Protein AF-A0A172WCA0-F1 (afdb_monomer)

pLDDT: mean 95.11, std 4.74, range [54.44, 98.31]

InterPro domains:
  IPR001128 Cytochrome P450 [PF00067] (1-151)
  IPR002401 Cytochrome P450, E-class, group I [PR00463] (29-47)
  IPR002401 Cytochrome P450, E-class, group I [PR00463] (70-94)
  IPR002401 Cytochrome P450, E-class, group I [PR00463] (106-116)
  IPR002401 Cytochrome P450, E-class, group I [PR00463] (116-139)
  IPR036396 Cytochrome P450 superfamily [G3DSA:1.10.630.10] (1-154)
  IPR036396 Cytochrome P450 superfamily [SSF48264] (1-151)
  IPR050651 Plant Cytochrome P450 Monooxygenase [PTHR47947] (1-153)

Nearest PDB structures (foldseek):
  7cb9-assembly1_A  TM=9.819E-01  e=6.097E-16  Salvia miltiorrhiza
  7x2q-assembly2_B  TM=9.760E-01  e=9.997E-15  Salvia miltiorrhiza
  7rl2-assembly1_A  TM=8.776E-01  e=8.821E-12  Homo sapiens
  5x24-assembly1_A  TM=8.583E-01  e=1.775E-11  Homo sapiens
  4zv8-assembly1_A  TM=8.719E-01  e=3.121E-10  Homo sapiens

Radius of gyration: 18.48 Å; Cα contacts (8 Å, |Δi|>4): 179; chains: 1; bounding box: 46×28×57 Å

Structure (mmCIF, N/CA/C/O backbone):
data_AF-A0A172WCA0-F1
#
_entry.id   AF-A0A172WCA0-F1
#
loop_
_atom_site.group_PDB
_atom_site.id
_atom_site.type_symbol
_atom_site.label_atom_id
_atom_site.label_alt_id
_atom_site.label_comp_id
_atom_site.label_asym_id
_atom_site.label_entity_id
_atom_site.label_seq_id
_atom_site.pdbx_PDB_ins_code
_atom_site.Cartn_x
_atom_site.Cartn_y
_atom_site.Cartn_z
_atom_site.occupancy
_atom_site.B_iso_or_equiv
_atom_site.auth_seq_id
_atom_site.auth_comp_id
_atom_site.auth_asym_id
_atom_site.auth_atom_id
_atom_site.pdbx_PDB_model_num
ATOM 1 N N . LYS A 1 1 ? -6.270 1.866 17.428 1.00 92.06 1 LYS A N 1
ATOM 2 C CA . LYS A 1 1 ? -7.540 2.422 17.961 1.00 92.06 1 LYS A CA 1
ATOM 3 C C . LYS A 1 1 ? -8.292 3.280 16.945 1.00 92.06 1 LYS A C 1
ATOM 5 O O . LYS A 1 1 ? -9.424 2.941 16.668 1.00 92.06 1 LYS A O 1
ATOM 10 N N . LYS A 1 2 ? -7.673 4.273 16.291 1.00 96.50 2 LYS A N 1
ATOM 11 C CA . LYS A 1 2 ? -8.338 5.133 15.281 1.00 96.50 2 LYS A CA 1
ATOM 12 C C . LYS A 1 2 ? -9.212 4.422 14.233 1.00 96.50 2 LYS A C 1
ATOM 14 O O . LYS A 1 2 ? -10.319 4.863 13.987 1.00 96.50 2 LYS A O 1
ATOM 19 N N . ALA A 1 3 ? -8.747 3.320 13.640 1.00 97.12 3 ALA A N 1
ATOM 20 C CA . ALA A 1 3 ? -9.557 2.559 12.678 1.00 97.12 3 ALA A CA 1
ATOM 21 C C . ALA A 1 3 ? -10.806 1.925 13.315 1.00 97.12 3 ALA A C 1
ATOM 23 O O . ALA A 1 3 ? -11.859 1.875 12.699 1.00 97.12 3 ALA A O 1
ATOM 24 N N . GLN A 1 4 ? -10.699 1.478 14.567 1.00 97.50 4 GLN A N 1
ATOM 25 C CA . GLN A 1 4 ? -11.826 0.943 15.327 1.00 97.50 4 GLN A CA 1
ATOM 26 C C . GLN A 1 4 ? -12.825 2.054 15.673 1.00 97.50 4 GLN A C 1
ATOM 28 O O . GLN A 1 4 ? -14.019 1.864 15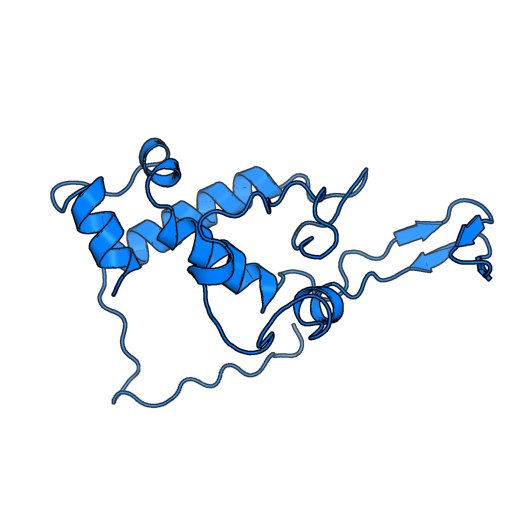.508 1.00 97.50 4 GLN A O 1
ATOM 33 N N . GLU A 1 5 ? -12.339 3.238 16.064 1.00 97.88 5 GLU A N 1
ATOM 34 C CA . GLU A 1 5 ? -13.175 4.429 16.287 1.00 97.88 5 GLU A CA 1
ATOM 35 C C . GLU A 1 5 ? -13.895 4.872 15.001 1.00 97.88 5 GLU A C 1
ATOM 37 O O . GLU A 1 5 ? -15.070 5.236 15.042 1.00 97.88 5 GLU A O 1
ATOM 42 N N . GLU A 1 6 ? -13.213 4.814 13.853 1.00 98.25 6 GLU A N 1
ATOM 43 C CA . GLU A 1 6 ? -13.809 5.089 12.543 1.00 98.25 6 GLU A CA 1
ATOM 44 C C . GLU A 1 6 ? -14.928 4.091 12.216 1.00 98.25 6 GLU A C 1
ATOM 46 O O . GLU A 1 6 ? -16.030 4.516 11.870 1.00 98.25 6 GLU A O 1
ATOM 51 N N . ILE A 1 7 ? -14.682 2.787 12.378 1.00 98.31 7 ILE A N 1
ATOM 52 C CA . ILE A 1 7 ? -15.689 1.737 12.155 1.00 98.31 7 ILE A CA 1
ATOM 53 C C . ILE A 1 7 ? -16.881 1.923 13.102 1.00 98.31 7 ILE A C 1
ATOM 55 O O . ILE A 1 7 ? -18.024 1.959 12.644 1.00 98.31 7 ILE A O 1
ATOM 59 N N . ASP A 1 8 ? -16.629 2.124 14.396 1.00 97.69 8 ASP A N 1
ATOM 60 C CA . ASP A 1 8 ? -17.668 2.357 15.405 1.00 97.69 8 ASP A CA 1
ATOM 61 C C . ASP A 1 8 ? -18.541 3.573 15.051 1.00 97.69 8 ASP A C 1
ATOM 63 O O . ASP A 1 8 ? -19.752 3.548 15.251 1.00 97.69 8 ASP A O 1
ATOM 67 N N . THR A 1 9 ? -17.940 4.628 14.493 1.00 98.12 9 THR A N 1
ATOM 68 C CA . THR A 1 9 ? -18.649 5.863 14.124 1.00 98.12 9 THR A CA 1
ATOM 69 C C . THR A 1 9 ? -19.435 5.726 12.820 1.00 98.12 9 THR A C 1
ATOM 71 O O . THR A 1 9 ? -20.521 6.291 12.693 1.00 98.12 9 THR A O 1
ATOM 74 N N . LYS A 1 10 ? -18.877 5.040 11.816 1.00 98.06 10 LYS A N 1
ATOM 75 C CA . LYS A 1 10 ? -19.445 4.975 10.458 1.00 98.06 10 LYS A CA 1
ATOM 76 C C . LYS A 1 10 ? -20.417 3.818 10.261 1.00 98.06 10 LYS A C 1
ATOM 78 O O . LYS A 1 10 ? -21.356 3.946 9.482 1.00 98.06 10 LYS A O 1
ATOM 83 N N . VAL A 1 11 ? -20.179 2.704 10.946 1.00 97.81 11 VAL A N 1
ATOM 84 C CA . VAL A 1 11 ? -20.926 1.448 10.783 1.00 97.81 11 VAL A CA 1
ATOM 85 C C . VAL A 1 11 ? -21.683 1.083 12.056 1.00 97.81 11 VAL A C 1
ATOM 87 O O . VAL A 1 11 ? -22.804 0.582 11.973 1.00 97.81 11 VAL A O 1
ATOM 90 N N . GLY A 1 12 ? -21.110 1.376 13.225 1.00 96.31 12 GLY A N 1
ATOM 91 C CA . GLY A 1 12 ? -21.669 0.982 14.516 1.00 96.31 12 GLY A CA 1
ATOM 92 C C . GLY A 1 12 ? -21.265 -0.434 14.931 1.00 96.31 12 GLY A C 1
ATOM 93 O O . GLY A 1 12 ? -20.379 -1.058 14.343 1.00 96.31 12 GLY A O 1
ATOM 94 N N . LYS A 1 13 ? -21.915 -0.939 15.986 1.00 95.12 13 LYS A N 1
ATOM 95 C CA . LYS A 1 13 ? -21.597 -2.239 16.611 1.00 95.12 13 LYS A CA 1
ATOM 96 C C . LYS A 1 13 ? -22.659 -3.314 16.391 1.00 95.12 13 LYS A C 1
ATOM 98 O O . LYS A 1 13 ? -22.423 -4.468 16.727 1.00 95.12 13 LYS A O 1
ATOM 103 N N . ASP A 1 14 ? -23.796 -2.946 15.806 1.00 96.38 14 ASP A N 1
ATOM 104 C CA . ASP A 1 14 ? -24.955 -3.835 15.657 1.00 96.38 14 ASP A CA 1
ATOM 105 C C . ASP A 1 14 ? -24.876 -4.733 14.411 1.00 96.38 14 ASP A C 1
ATOM 107 O O . ASP A 1 14 ? -25.667 -5.664 14.261 1.00 96.38 14 ASP A O 1
ATOM 111 N N . ARG A 1 15 ? -23.924 -4.471 13.504 1.00 97.50 15 ARG A N 1
ATOM 112 C CA . ARG A 1 15 ? -23.682 -5.273 12.297 1.00 97.50 15 ARG A CA 1
ATOM 113 C C . ARG A 1 15 ? -22.211 -5.272 11.897 1.00 97.50 15 ARG A C 1
ATOM 115 O O . ARG A 1 15 ? -21.464 -4.356 12.236 1.00 97.50 15 ARG A O 1
ATOM 122 N N . TRP A 1 16 ? -21.822 -6.265 11.105 1.00 98.12 16 TRP A N 1
ATOM 123 C CA . TRP A 1 16 ? -20.500 -6.313 10.488 1.00 98.12 16 TRP A CA 1
ATOM 124 C C . TRP A 1 16 ? -20.358 -5.284 9.362 1.00 98.12 16 TRP A C 1
ATOM 126 O O . TRP A 1 16 ? -21.335 -4.931 8.695 1.00 98.12 16 TRP A O 1
ATOM 136 N N . VAL A 1 17 ? -19.124 -4.828 9.146 1.00 98.31 17 VAL A N 1
ATOM 137 C CA . VAL A 1 17 ? -18.754 -4.006 7.985 1.00 98.31 17 VAL A CA 1
ATOM 138 C C . VAL A 1 17 ? -19.069 -4.752 6.686 1.00 98.31 17 VAL A C 1
ATOM 140 O O . VAL A 1 17 ? -18.701 -5.917 6.517 1.00 98.31 17 VAL A O 1
ATOM 143 N N . GLU A 1 18 ? -19.712 -4.068 5.746 1.00 97.94 18 GLU A N 1
ATOM 144 C CA . GLU A 1 18 ? -20.003 -4.571 4.407 1.00 97.94 18 GLU A CA 1
ATOM 145 C C . GLU A 1 18 ? -19.193 -3.822 3.344 1.00 97.94 18 GLU A C 1
ATOM 147 O O . GLU A 1 18 ? -18.614 -2.757 3.570 1.00 97.94 18 GLU A O 1
ATOM 152 N N . LYS A 1 19 ? -19.172 -4.365 2.123 1.00 96.00 19 LYS A N 1
ATOM 153 C CA . LYS A 1 19 ? -18.415 -3.790 1.001 1.00 96.00 19 LYS A CA 1
ATOM 154 C C . LYS A 1 19 ? -18.789 -2.331 0.716 1.00 96.00 19 LYS A C 1
ATOM 156 O O . LYS A 1 19 ? -17.921 -1.548 0.335 1.00 96.00 19 LYS A O 1
ATOM 161 N N . SER A 1 20 ? -20.063 -1.971 0.868 1.00 97.19 20 SER A N 1
ATOM 162 C CA . SER A 1 20 ? -20.559 -0.611 0.629 1.00 97.19 20 SER A CA 1
ATOM 163 C C . SER A 1 20 ? -20.020 0.417 1.619 1.00 97.19 20 SER A C 1
ATOM 165 O O . SER A 1 20 ? -19.944 1.588 1.255 1.00 97.19 20 SER A O 1
ATOM 167 N N . ASP A 1 21 ? -19.634 -0.011 2.824 1.00 98.06 21 ASP A N 1
ATOM 168 C 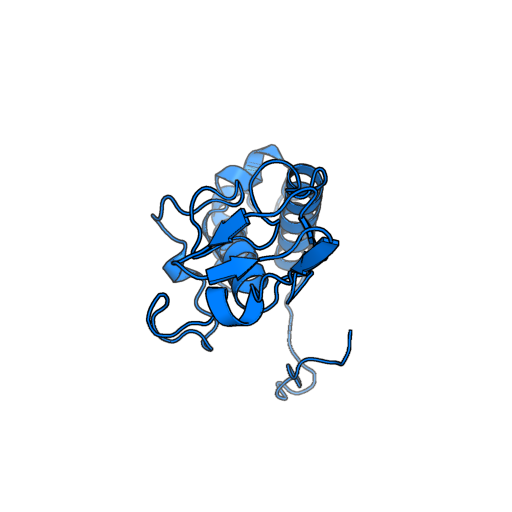CA . ASP A 1 21 ? -19.151 0.873 3.887 1.00 98.06 21 ASP A CA 1
ATOM 169 C C . ASP A 1 21 ? -17.680 1.257 3.693 1.00 98.06 21 ASP A C 1
ATOM 171 O O . ASP A 1 21 ? -17.259 2.322 4.133 1.00 98.06 21 ASP A O 1
ATOM 175 N N . ILE A 1 22 ? -16.890 0.415 3.008 1.00 97.69 22 ILE A N 1
ATOM 176 C CA . ILE A 1 22 ? -15.433 0.591 2.867 1.00 97.69 22 ILE A CA 1
ATOM 177 C C . ILE A 1 22 ? -15.066 1.988 2.362 1.00 97.69 22 ILE A C 1
ATOM 179 O O . ILE A 1 22 ? -14.098 2.568 2.845 1.00 97.69 22 ILE A O 1
ATOM 183 N N . LYS A 1 23 ? -15.858 2.553 1.440 1.00 95.56 23 LYS A N 1
ATOM 184 C CA . LYS A 1 23 ? -15.636 3.898 0.880 1.00 95.56 23 LYS A CA 1
ATOM 185 C C . LYS A 1 23 ? -15.594 5.002 1.950 1.00 95.56 23 LYS A C 1
ATOM 187 O O . LYS A 1 23 ? -14.897 5.990 1.748 1.00 95.56 23 LYS A O 1
ATOM 192 N N . ASP A 1 24 ? -16.306 4.816 3.062 1.00 97.12 24 ASP A N 1
ATOM 193 C CA . ASP A 1 24 ? -16.427 5.778 4.161 1.00 97.12 24 ASP A CA 1
ATOM 194 C C . ASP A 1 24 ? -15.414 5.508 5.292 1.00 97.12 24 ASP A C 1
ATOM 196 O O . ASP A 1 24 ? -15.250 6.347 6.182 1.00 97.12 24 ASP A O 1
ATOM 200 N N . LEU A 1 25 ? -14.710 4.368 5.240 1.00 97.81 25 LEU A N 1
ATOM 201 C CA . LEU A 1 25 ? -13.634 3.974 6.157 1.00 97.81 25 LEU A CA 1
ATOM 202 C C . LEU A 1 25 ? -12.270 4.442 5.622 1.00 97.81 25 LEU A C 1
ATOM 204 O O . LEU A 1 25 ? -11.431 3.654 5.172 1.00 97.81 25 LEU A O 1
ATOM 208 N N . VAL A 1 26 ? -12.079 5.758 5.588 1.00 97.12 26 VAL A N 1
ATOM 209 C CA . VAL A 1 26 ? -10.924 6.409 4.953 1.00 97.12 26 VAL A CA 1
ATOM 210 C C . VAL A 1 26 ? -9.616 6.076 5.675 1.00 97.12 26 VAL A C 1
ATOM 212 O O . VAL A 1 26 ? -8.595 5.838 5.027 1.00 97.12 26 VAL A O 1
ATOM 215 N N . TYR A 1 27 ? -9.625 6.027 7.005 1.00 98.12 27 TYR A N 1
ATOM 216 C CA . TYR A 1 27 ? -8.448 5.694 7.801 1.00 98.12 27 TYR A CA 1
ATOM 217 C C . TYR A 1 27 ? -8.068 4.216 7.663 1.00 98.12 27 TYR A C 1
ATOM 219 O O . TYR A 1 27 ? -6.879 3.902 7.575 1.00 98.12 27 TYR A O 1
ATOM 227 N N . LEU A 1 28 ? -9.048 3.312 7.573 1.00 98.06 28 LEU A N 1
ATOM 228 C CA . LEU A 1 28 ? -8.796 1.906 7.239 1.00 98.06 28 LEU A CA 1
ATOM 229 C C . LEU A 1 28 ? -8.137 1.757 5.858 1.00 98.06 28 LEU A C 1
ATOM 231 O O . LEU A 1 28 ? -7.136 1.053 5.730 1.00 98.06 28 LEU A O 1
ATOM 235 N N . GLN A 1 29 ? -8.661 2.438 4.835 1.00 97.75 29 GLN A N 1
ATOM 236 C CA . GLN A 1 29 ? -8.055 2.432 3.497 1.00 97.75 29 GLN A CA 1
ATOM 237 C C . GLN A 1 29 ? -6.623 2.988 3.521 1.00 97.75 29 GLN A C 1
ATOM 239 O O . GLN A 1 29 ? -5.733 2.464 2.853 1.00 97.75 29 GLN A O 1
ATOM 244 N N . ALA A 1 30 ? -6.381 4.029 4.318 1.00 98.12 30 ALA A N 1
ATOM 245 C CA . ALA A 1 30 ? -5.056 4.610 4.484 1.00 98.12 30 ALA A CA 1
ATOM 246 C C . ALA A 1 30 ? -4.069 3.652 5.176 1.00 98.12 30 ALA A C 1
ATOM 248 O O . ALA A 1 30 ? -2.902 3.610 4.796 1.00 98.12 30 ALA A O 1
ATOM 249 N N . ILE A 1 31 ? -4.531 2.840 6.137 1.00 98.06 31 ILE A N 1
ATOM 250 C CA . ILE A 1 31 ? -3.726 1.765 6.742 1.00 98.06 31 ILE A CA 1
ATOM 251 C C . ILE A 1 31 ? -3.301 0.754 5.681 1.00 98.06 31 ILE A C 1
ATOM 253 O O . ILE A 1 31 ? -2.118 0.443 5.598 1.00 98.06 31 ILE A O 1
ATOM 257 N N . VAL A 1 32 ? -4.237 0.269 4.860 1.00 97.75 32 VAL A N 1
ATOM 258 C CA . VAL A 1 32 ? -3.920 -0.693 3.790 1.00 97.75 32 VAL A CA 1
ATOM 259 C C . VAL A 1 32 ? -2.907 -0.095 2.813 1.00 97.75 32 VAL A C 1
ATOM 261 O O . VAL A 1 32 ? -1.928 -0.751 2.458 1.00 97.75 32 VAL A O 1
ATOM 264 N N . LYS A 1 33 ? -3.072 1.182 2.440 1.00 97.94 33 LYS A N 1
ATOM 265 C CA . LYS A 1 33 ? -2.100 1.865 1.579 1.00 97.94 33 LYS A CA 1
ATOM 266 C C . LYS A 1 33 ? -0.699 1.913 2.190 1.00 97.94 33 LYS A C 1
ATOM 268 O O . LYS A 1 33 ? 0.266 1.592 1.497 1.00 97.94 33 LYS A O 1
ATOM 273 N N . GLU A 1 34 ? -0.603 2.268 3.469 1.00 98.00 34 GLU A N 1
ATOM 274 C CA . GLU A 1 34 ? 0.662 2.355 4.207 1.00 98.00 34 GLU A CA 1
ATOM 275 C C . GLU A 1 34 ? 1.340 0.993 4.365 1.00 98.00 34 GLU A C 1
ATOM 277 O O . GLU A 1 34 ? 2.549 0.875 4.167 1.00 98.00 34 GLU A O 1
ATOM 282 N N . VAL A 1 35 ? 0.564 -0.058 4.650 1.00 96.88 35 VAL A N 1
ATOM 283 C CA . VAL A 1 35 ? 1.085 -1.431 4.701 1.00 96.88 35 VAL A CA 1
ATOM 284 C C . VAL A 1 35 ? 1.681 -1.817 3.353 1.00 96.88 35 VAL A C 1
ATOM 286 O O . VAL A 1 35 ? 2.802 -2.306 3.315 1.00 96.88 35 VAL A O 1
ATOM 289 N N . LEU A 1 36 ? 0.984 -1.551 2.247 1.00 96.94 36 LEU A N 1
ATOM 290 C CA . LEU A 1 36 ? 1.464 -1.881 0.902 1.00 96.94 36 LEU A CA 1
ATOM 291 C C . LEU A 1 36 ? 2.613 -0.978 0.422 1.00 96.94 36 LEU A C 1
ATOM 293 O O . LEU A 1 36 ? 3.360 -1.377 -0.473 1.00 96.94 36 LEU A O 1
ATOM 297 N N . GLN A 1 37 ? 2.766 0.222 0.994 1.00 97.50 37 GLN A N 1
ATOM 298 C CA . GLN A 1 37 ? 3.924 1.084 0.757 1.00 97.50 37 GLN A CA 1
ATOM 299 C C . GLN A 1 37 ? 5.175 0.470 1.383 1.00 97.50 37 GLN A C 1
ATOM 301 O O . GLN A 1 37 ? 6.179 0.280 0.691 1.00 97.50 37 GLN A O 1
ATOM 306 N N . LEU A 1 38 ? 5.097 0.166 2.682 1.00 96.25 38 LEU A N 1
ATOM 307 C CA . LEU A 1 38 ? 6.207 -0.410 3.424 1.00 96.25 38 LEU A CA 1
ATOM 308 C C . LEU A 1 38 ? 6.481 -1.824 2.927 1.00 96.25 38 LEU A C 1
ATOM 310 O O . LEU A 1 38 ? 7.592 -2.110 2.509 1.00 96.25 38 LEU A O 1
ATOM 314 N N . TYR A 1 39 ? 5.481 -2.693 2.905 1.00 94.50 39 TYR A N 1
ATOM 315 C CA . TYR A 1 39 ? 5.608 -4.121 2.626 1.00 94.50 39 TYR A CA 1
ATOM 316 C C . TYR A 1 39 ? 4.831 -4.511 1.358 1.00 94.50 39 TYR A C 1
ATOM 318 O O . TYR A 1 39 ? 3.797 -5.180 1.439 1.00 94.50 39 TYR A O 1
ATOM 326 N N . PRO A 1 40 ? 5.295 -4.104 0.160 1.00 93.38 40 PRO A N 1
ATOM 327 C CA . PRO A 1 40 ? 4.660 -4.508 -1.084 1.00 93.38 40 PRO A CA 1
ATOM 328 C C . PRO A 1 40 ? 4.724 -6.040 -1.249 1.00 93.38 40 PRO A C 1
ATOM 330 O O . PRO A 1 40 ? 5.784 -6.629 -1.018 1.00 93.38 40 PRO A O 1
ATOM 333 N N . PRO A 1 41 ? 3.656 -6.698 -1.745 1.00 89.19 41 PRO A N 1
ATOM 334 C CA . PRO A 1 41 ? 3.627 -8.153 -1.936 1.00 89.19 41 PRO A CA 1
ATOM 335 C C . PRO A 1 41 ? 4.725 -8.689 -2.868 1.00 89.19 41 PRO A C 1
ATOM 337 O O . PRO A 1 41 ? 5.105 -9.853 -2.786 1.00 89.19 41 PRO A O 1
ATOM 340 N N . GLY A 1 42 ? 5.229 -7.844 -3.773 1.00 92.38 42 GLY A N 1
ATOM 341 C CA . GLY A 1 42 ? 6.347 -8.148 -4.660 1.00 92.38 42 GLY A CA 1
ATOM 342 C C . GLY A 1 42 ? 7.391 -7.031 -4.632 1.00 92.38 42 GLY A C 1
ATOM 343 O O . GLY A 1 42 ? 7.296 -6.122 -5.457 1.00 92.38 42 GLY A O 1
ATOM 344 N N . PRO A 1 43 ? 8.417 -7.102 -3.761 1.00 93.44 43 PRO A N 1
ATOM 345 C CA . PRO A 1 43 ? 9.438 -6.057 -3.604 1.00 93.44 43 PRO A CA 1
ATOM 346 C C . PRO A 1 43 ? 10.142 -5.630 -4.904 1.00 93.44 43 PRO A C 1
ATOM 348 O O . PRO A 1 43 ? 10.535 -4.471 -5.045 1.00 93.44 43 PRO A O 1
ATOM 351 N N . LEU A 1 44 ? 10.287 -6.557 -5.862 1.00 95.50 44 LEU A N 1
ATOM 352 C CA . LEU A 1 44 ? 10.921 -6.341 -7.171 1.00 95.50 44 LEU A CA 1
ATOM 353 C C . LEU A 1 44 ? 9.951 -6.426 -8.370 1.00 95.50 44 LEU A C 1
ATOM 355 O O . LEU A 1 44 ? 10.399 -6.398 -9.524 1.00 95.50 44 LEU A O 1
ATOM 359 N N . LEU A 1 45 ? 8.644 -6.549 -8.097 1.00 95.19 45 LEU A N 1
ATOM 360 C CA . LEU A 1 45 ? 7.600 -6.950 -9.049 1.00 95.19 45 LEU A CA 1
ATOM 361 C C . LEU A 1 45 ? 7.950 -8.225 -9.846 1.00 95.19 45 LEU A C 1
ATOM 363 O O . LEU A 1 45 ? 8.971 -8.884 -9.640 1.00 95.19 45 LEU A O 1
ATOM 367 N N . VAL A 1 46 ? 7.060 -8.612 -10.761 1.00 95.19 46 VAL A N 1
ATOM 368 C CA . VAL A 1 46 ? 7.338 -9.694 -11.711 1.00 95.19 46 VAL A CA 1
ATOM 369 C C . VAL A 1 46 ? 8.366 -9.202 -12.742 1.00 95.19 46 VAL A C 1
ATOM 371 O O . VAL A 1 46 ? 8.207 -8.099 -13.268 1.00 95.19 46 VAL A O 1
ATOM 374 N N . PRO A 1 47 ? 9.406 -9.988 -13.079 1.00 95.69 47 PRO A N 1
ATOM 375 C CA . PRO A 1 47 ? 10.429 -9.553 -14.023 1.00 95.69 47 PRO A CA 1
ATOM 376 C C . PRO A 1 47 ? 9.856 -9.314 -15.421 1.00 95.69 47 PRO A C 1
ATOM 378 O O . PRO A 1 47 ? 9.175 -10.169 -15.989 1.00 95.69 47 PRO A O 1
ATOM 381 N N . HIS A 1 48 ? 10.199 -8.176 -16.016 1.00 95.88 48 HIS A N 1
ATOM 382 C CA . HIS A 1 48 ? 9.876 -7.872 -17.407 1.00 95.88 48 HIS A CA 1
ATOM 383 C C . HIS A 1 48 ? 11.014 -8.300 -18.337 1.00 95.88 48 HIS A C 1
ATOM 385 O O . HIS A 1 48 ? 12.167 -8.433 -17.924 1.00 95.88 48 HIS A O 1
ATOM 391 N N . LYS A 1 49 ? 10.698 -8.485 -19.622 1.00 96.88 49 LYS A N 1
ATOM 392 C CA . LYS A 1 49 ? 11.684 -8.752 -20.675 1.00 96.88 49 LYS A CA 1
ATOM 393 C C . LYS A 1 49 ? 11.360 -7.925 -21.911 1.00 96.88 49 LYS A C 1
ATOM 395 O O . LYS A 1 49 ? 10.244 -7.992 -22.427 1.00 96.88 49 LYS A O 1
ATOM 400 N N . ASN A 1 50 ? 12.317 -7.140 -22.397 1.00 96.31 50 ASN A N 1
ATOM 401 C CA . ASN A 1 50 ? 12.112 -6.329 -23.596 1.00 96.31 50 ASN A CA 1
ATOM 402 C C . ASN A 1 50 ? 12.134 -7.200 -24.864 1.00 96.31 50 ASN A C 1
ATOM 404 O O . ASN A 1 50 ? 13.005 -8.048 -25.058 1.00 96.31 50 ASN A O 1
ATOM 408 N N . VAL A 1 51 ? 11.163 -6.981 -25.753 1.00 96.69 51 VAL A N 1
ATOM 409 C CA . VAL A 1 51 ? 10.991 -7.763 -26.996 1.00 96.69 51 VAL A CA 1
ATOM 410 C C . VAL A 1 51 ? 11.809 -7.231 -28.176 1.00 96.69 51 VAL A C 1
ATOM 412 O O . VAL A 1 51 ? 11.931 -7.904 -29.200 1.00 96.69 51 VAL A O 1
ATOM 415 N N . LYS A 1 52 ? 12.383 -6.037 -28.024 1.00 97.62 52 LYS A N 1
ATOM 416 C CA . LYS A 1 52 ? 13.250 -5.351 -28.982 1.00 97.62 52 LYS A CA 1
ATOM 417 C C . LYS A 1 52 ? 14.258 -4.488 -28.230 1.00 97.62 52 LYS A C 1
ATOM 419 O O . LYS A 1 52 ? 14.019 -4.159 -27.065 1.00 97.62 52 LYS A O 1
ATOM 424 N N . ASP A 1 53 ? 15.330 -4.114 -28.913 1.00 98.19 53 ASP A N 1
ATOM 425 C CA . ASP A 1 53 ? 16.278 -3.118 -28.424 1.00 98.19 53 ASP A CA 1
ATOM 426 C C . ASP A 1 53 ? 15.535 -1.818 -28.094 1.00 98.19 53 ASP A C 1
ATOM 428 O O . ASP A 1 53 ? 14.586 -1.424 -28.787 1.00 98.19 53 ASP A O 1
ATOM 432 N N . CYS A 1 54 ? 15.919 -1.172 -26.998 1.00 97.31 54 CYS A N 1
ATOM 433 C CA . CYS A 1 54 ? 15.340 0.102 -26.593 1.00 97.31 54 CYS A CA 1
ATOM 434 C C . CYS A 1 54 ? 16.369 0.994 -25.901 1.00 97.31 54 CYS A C 1
ATOM 436 O O . CYS A 1 54 ? 17.466 0.558 -25.564 1.00 97.31 54 CYS A O 1
ATOM 438 N N . VAL A 1 55 ? 16.001 2.258 -25.700 1.00 97.88 55 VAL A N 1
ATOM 439 C CA . VAL A 1 55 ? 16.794 3.217 -24.933 1.00 97.88 55 VAL A CA 1
ATOM 440 C C . VAL A 1 55 ? 15.986 3.656 -23.719 1.00 97.88 55 VAL A C 1
ATOM 442 O O . VAL A 1 55 ? 14.838 4.076 -23.867 1.00 97.88 55 VAL A O 1
ATOM 445 N N . VAL A 1 56 ? 16.572 3.558 -22.527 1.00 96.06 56 VAL A N 1
ATOM 446 C CA . VAL A 1 56 ? 15.961 4.002 -21.265 1.00 96.06 56 VAL A CA 1
ATOM 447 C C . VAL A 1 56 ? 16.933 4.943 -20.575 1.00 96.06 56 VAL A C 1
ATOM 449 O O . VAL A 1 56 ? 18.073 4.567 -20.325 1.00 96.06 56 VAL A O 1
ATOM 452 N N . SER A 1 57 ? 16.509 6.178 -20.301 1.00 95.44 57 SER A N 1
ATOM 453 C CA . SER A 1 57 ? 17.356 7.212 -19.680 1.00 95.44 57 SER A CA 1
ATOM 454 C C . SER A 1 57 ? 18.719 7.397 -20.373 1.00 95.44 57 SER A C 1
ATOM 456 O O . SER A 1 57 ? 19.729 7.614 -19.716 1.00 95.44 57 SER A O 1
ATOM 458 N N . GLY A 1 58 ? 18.755 7.264 -21.706 1.00 97.38 58 GLY A N 1
ATOM 459 C CA . GLY A 1 58 ? 19.977 7.358 -22.518 1.00 97.38 58 GLY A CA 1
ATOM 460 C C . GLY A 1 58 ? 20.787 6.060 -22.649 1.00 97.38 58 GLY A C 1
ATOM 461 O O . GLY A 1 58 ? 21.700 6.005 -23.468 1.00 97.38 58 GLY A O 1
ATOM 462 N N . TYR A 1 59 ? 20.442 4.997 -21.919 1.00 97.81 59 TYR A N 1
ATOM 463 C CA . TYR A 1 59 ? 21.133 3.706 -21.982 1.00 97.81 59 TYR A CA 1
ATOM 464 C C . TYR A 1 59 ? 20.514 2.780 -23.025 1.00 97.81 59 TYR A C 1
ATOM 466 O O . TYR A 1 59 ? 19.304 2.563 -23.014 1.00 97.81 59 TYR A O 1
ATOM 474 N N . HIS A 1 60 ? 21.347 2.186 -23.882 1.00 98.19 60 HIS A N 1
ATOM 475 C CA . HIS A 1 60 ? 20.925 1.134 -24.803 1.00 98.19 60 HIS A CA 1
ATOM 476 C C . HIS A 1 60 ? 20.703 -0.189 -24.059 1.00 98.19 60 HIS A C 1
ATOM 478 O O . HIS A 1 60 ? 21.617 -0.715 -23.423 1.00 98.19 60 HIS A O 1
ATOM 484 N N . ILE A 1 61 ? 19.498 -0.743 -24.177 1.00 98.12 61 ILE A N 1
ATOM 485 C CA . ILE A 1 61 ? 19.070 -1.989 -23.546 1.00 98.12 61 ILE A CA 1
ATOM 486 C C . ILE A 1 61 ? 18.820 -3.036 -24.644 1.00 98.12 61 ILE A C 1
ATOM 488 O O . ILE A 1 61 ? 17.816 -2.940 -25.360 1.00 98.12 61 ILE A O 1
ATOM 492 N N . PRO A 1 62 ? 19.693 -4.052 -24.784 1.00 98.31 62 PRO A N 1
ATOM 493 C CA . PRO A 1 62 ? 19.536 -5.101 -25.789 1.00 98.31 62 PRO A CA 1
ATOM 494 C C . PRO A 1 62 ? 18.255 -5.908 -25.593 1.00 98.31 62 PRO A C 1
ATOM 496 O O . PRO A 1 62 ? 17.826 -6.143 -24.457 1.00 98.31 62 PRO A O 1
ATOM 499 N N . LYS A 1 63 ? 17.649 -6.374 -26.686 1.00 98.31 63 LYS A N 1
ATOM 500 C CA . LYS A 1 63 ? 16.513 -7.300 -26.686 1.00 98.31 63 LYS A CA 1
ATOM 501 C C . LYS A 1 63 ? 16.775 -8.492 -25.767 1.00 98.31 63 LYS A C 1
ATOM 503 O O . LYS A 1 63 ? 17.811 -9.145 -25.830 1.00 98.31 63 LYS A O 1
ATOM 508 N N . GLY A 1 64 ? 15.767 -8.843 -24.979 1.00 97.88 64 GLY A N 1
ATOM 509 C CA . GLY A 1 64 ? 15.801 -9.995 -24.092 1.00 97.88 64 GLY A CA 1
ATOM 510 C C . GLY A 1 64 ? 16.443 -9.744 -22.726 1.00 97.88 64 GLY A C 1
ATOM 511 O O . GLY A 1 64 ? 16.558 -10.693 -21.947 1.00 97.88 64 GLY A O 1
ATOM 512 N N . THR A 1 65 ? 16.790 -8.499 -22.410 1.00 98.19 65 THR A N 1
ATOM 513 C CA . THR A 1 65 ? 17.233 -8.073 -21.081 1.00 98.19 65 THR A CA 1
ATOM 514 C C . THR A 1 65 ? 16.093 -8.235 -20.076 1.00 98.19 65 THR A C 1
ATOM 516 O O . THR A 1 65 ? 14.960 -7.816 -20.327 1.00 98.19 65 THR A O 1
ATOM 519 N N . LYS A 1 66 ? 16.390 -8.863 -18.931 1.00 97.44 66 LYS A N 1
ATOM 520 C CA . LYS A 1 66 ? 15.462 -8.944 -17.797 1.00 97.44 66 LYS A CA 1
ATOM 521 C C . LYS A 1 66 ? 15.519 -7.643 -17.003 1.00 97.44 66 LYS A C 1
ATOM 523 O O . LYS A 1 66 ? 16.602 -7.183 -16.657 1.00 97.44 66 LYS A O 1
ATOM 528 N N . LEU A 1 67 ? 14.354 -7.093 -16.694 1.00 95.12 67 LEU A N 1
ATOM 529 C CA . LEU A 1 67 ? 14.188 -5.878 -15.909 1.00 95.12 67 LEU A CA 1
ATOM 530 C C . LEU A 1 67 ? 13.434 -6.212 -14.625 1.00 95.12 67 LEU A C 1
ATOM 532 O O . LEU A 1 67 ? 12.385 -6.852 -14.675 1.00 95.12 67 LEU A O 1
ATOM 536 N N . PHE A 1 68 ? 13.954 -5.733 -13.501 1.00 96.00 68 PHE A N 1
ATOM 537 C CA . PHE A 1 68 ? 13.304 -5.797 -12.197 1.00 96.00 68 PHE A CA 1
ATOM 538 C C . PHE A 1 68 ? 13.002 -4.372 -11.745 1.00 96.00 68 PHE A C 1
ATOM 540 O O . PHE A 1 68 ? 13.880 -3.508 -11.802 1.00 96.00 68 PHE A O 1
ATOM 547 N N . ALA A 1 69 ? 11.774 -4.124 -11.303 1.00 95.00 69 ALA A N 1
ATOM 548 C CA . ALA A 1 69 ? 11.375 -2.829 -10.773 1.00 95.00 69 ALA A CA 1
ATOM 549 C C . ALA A 1 69 ? 11.457 -2.891 -9.249 1.00 95.00 69 ALA A C 1
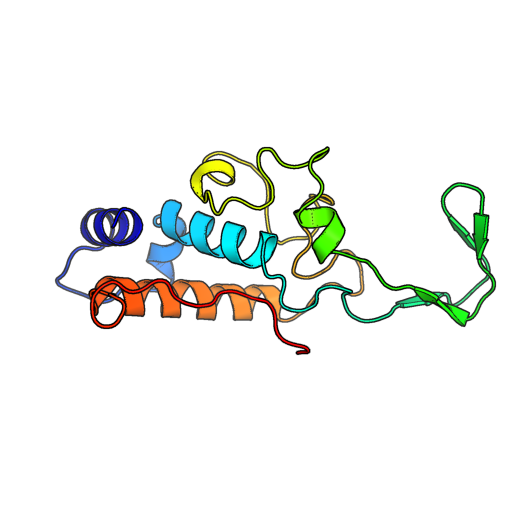ATOM 551 O O . ALA A 1 69 ? 10.640 -3.545 -8.613 1.00 95.00 69 ALA A O 1
ATOM 552 N N . ASN A 1 70 ? 12.452 -2.230 -8.658 1.00 95.94 70 ASN A N 1
ATOM 553 C CA . ASN A 1 70 ? 12.640 -2.233 -7.208 1.00 95.94 70 ASN A CA 1
ATOM 554 C C . ASN A 1 70 ? 11.630 -1.299 -6.519 1.00 95.94 70 ASN A C 1
ATOM 556 O O . ASN A 1 70 ? 11.952 -0.164 -6.164 1.00 95.94 70 ASN A O 1
ATOM 560 N N . VAL A 1 71 ? 10.397 -1.784 -6.378 1.00 95.88 71 VAL A N 1
ATOM 561 C CA . VAL A 1 71 ? 9.273 -1.055 -5.781 1.00 95.88 71 VAL A CA 1
ATOM 562 C C . VAL A 1 71 ? 9.483 -0.839 -4.292 1.00 95.88 71 VAL A C 1
ATOM 564 O O . VAL A 1 71 ? 9.174 0.238 -3.802 1.00 95.88 71 VAL A O 1
ATOM 567 N N . MET A 1 72 ? 10.088 -1.799 -3.593 1.00 94.62 72 MET A N 1
ATOM 568 C CA . MET A 1 72 ? 10.449 -1.650 -2.181 1.00 94.62 72 MET A CA 1
ATOM 569 C C . MET A 1 72 ? 11.308 -0.405 -1.942 1.00 94.62 72 MET A C 1
ATOM 571 O O . MET A 1 72 ? 10.993 0.434 -1.103 1.00 94.62 72 MET A O 1
ATOM 575 N N . LYS A 1 73 ? 12.372 -0.243 -2.738 1.00 95.56 73 LYS A N 1
ATOM 576 C CA . LYS A 1 73 ? 13.239 0.935 -2.660 1.00 95.56 73 LYS A CA 1
ATOM 577 C C . LYS A 1 73 ? 12.507 2.213 -3.064 1.00 95.56 73 LYS A C 1
ATOM 579 O O . LYS A 1 73 ? 12.728 3.245 -2.448 1.00 95.56 73 LYS A O 1
ATOM 584 N N . LEU A 1 74 ? 11.678 2.154 -4.105 1.00 96.38 74 LEU A N 1
ATOM 585 C CA . LEU A 1 74 ? 10.937 3.309 -4.617 1.00 96.38 74 LEU A CA 1
ATOM 586 C C . LEU A 1 74 ? 9.930 3.845 -3.590 1.00 96.38 74 LEU A C 1
ATOM 588 O O . LEU A 1 74 ? 9.891 5.042 -3.322 1.00 96.38 74 LEU A O 1
ATOM 592 N N . GLN A 1 75 ? 9.157 2.949 -2.979 1.00 97.00 75 GLN A N 1
ATOM 593 C CA . GLN A 1 75 ? 8.117 3.281 -2.004 1.00 97.00 75 GLN A CA 1
ATOM 594 C C . GLN A 1 75 ? 8.673 3.669 -0.629 1.00 97.00 75 GLN A C 1
ATOM 596 O O . GLN A 1 75 ? 7.929 4.186 0.197 1.00 97.00 75 GLN A O 1
ATOM 601 N N . ARG A 1 76 ? 9.974 3.460 -0.397 1.00 96.12 76 ARG A N 1
ATOM 602 C CA . ARG A 1 76 ? 10.697 3.904 0.802 1.00 96.12 76 ARG A CA 1
ATOM 603 C C . ARG A 1 76 ? 11.797 4.928 0.496 1.00 96.12 76 ARG A C 1
ATOM 605 O O . ARG A 1 76 ? 12.665 5.179 1.328 1.00 96.12 76 ARG A O 1
ATOM 612 N N . ASP A 1 77 ? 11.798 5.532 -0.696 1.00 97.62 77 ASP A N 1
ATOM 613 C CA . ASP A 1 77 ? 12.806 6.537 -1.044 1.00 97.62 77 ASP A CA 1
ATOM 614 C C . ASP A 1 77 ? 12.568 7.822 -0.223 1.00 97.62 77 ASP A C 1
ATOM 616 O O . ASP A 1 77 ? 11.519 8.455 -0.386 1.00 97.62 77 ASP A O 1
ATOM 620 N N . PRO A 1 78 ? 13.525 8.271 0.615 1.00 97.31 78 PRO A N 1
ATOM 621 C CA . PRO A 1 78 ? 13.376 9.491 1.413 1.00 97.31 78 PRO A CA 1
ATOM 622 C C . PRO A 1 78 ? 13.263 10.773 0.573 1.00 97.31 78 PRO A C 1
ATOM 624 O O . PRO A 1 78 ? 12.915 11.825 1.107 1.00 97.31 78 PRO A O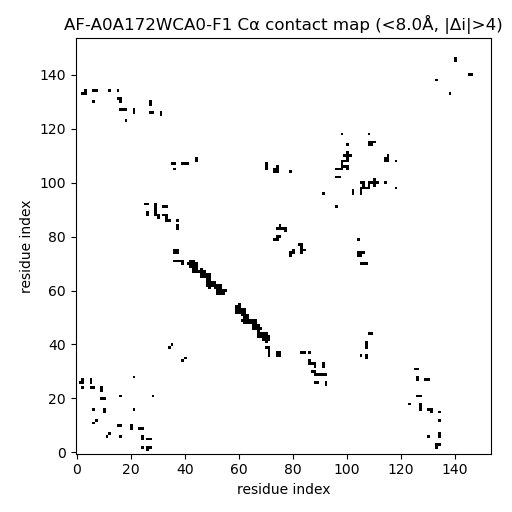 1
ATOM 627 N N . LYS A 1 79 ? 13.561 10.720 -0.733 1.00 97.25 79 LYS A N 1
ATOM 628 C CA . LYS A 1 79 ? 13.323 11.836 -1.662 1.00 97.25 79 LYS A CA 1
ATOM 629 C C . LYS A 1 79 ? 11.857 11.965 -2.076 1.00 97.25 79 LYS A C 1
ATOM 631 O O . LYS A 1 79 ? 11.463 13.039 -2.521 1.00 97.25 79 LYS A O 1
ATOM 636 N N . LEU A 1 80 ? 11.089 10.881 -1.976 1.00 95.69 80 LEU A N 1
ATOM 637 C CA . LEU A 1 80 ? 9.674 10.821 -2.352 1.00 95.69 80 LEU A CA 1
ATOM 638 C C . LEU A 1 80 ? 8.764 10.809 -1.119 1.00 95.69 80 LEU A C 1
ATOM 640 O O . LEU A 1 80 ? 7.669 11.361 -1.157 1.00 95.69 80 LEU A O 1
ATOM 644 N N . TRP A 1 81 ? 9.231 10.220 -0.016 1.00 96.44 81 TRP A N 1
ATOM 645 C CA . TRP A 1 81 ? 8.435 9.985 1.182 1.00 96.44 81 TRP A CA 1
ATOM 646 C C . TRP A 1 81 ? 9.112 10.558 2.428 1.00 96.44 81 TRP A C 1
ATOM 648 O O . TRP A 1 81 ? 10.271 10.272 2.718 1.00 96.44 81 TRP A O 1
ATOM 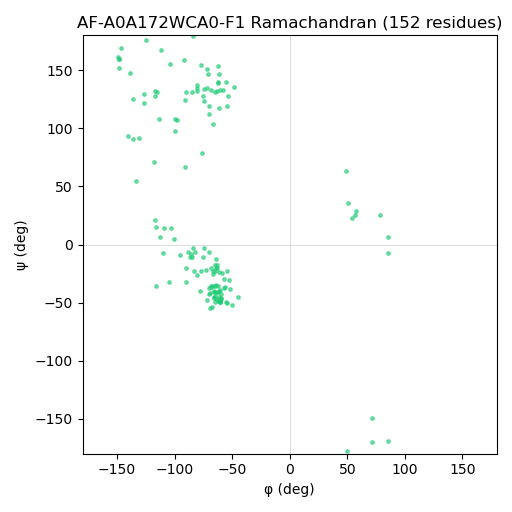658 N N . SER A 1 82 ? 8.375 11.343 3.216 1.00 95.62 82 SER A N 1
ATOM 659 C CA . SER A 1 82 ? 8.854 11.827 4.513 1.00 95.62 82 SER A CA 1
ATOM 660 C C . SER A 1 82 ? 8.815 10.711 5.556 1.00 95.62 82 SER A C 1
ATOM 662 O O . SER A 1 82 ? 7.751 10.123 5.773 1.00 95.62 82 SER A O 1
ATOM 664 N N . ASN A 1 83 ? 9.938 10.475 6.244 1.00 96.62 83 ASN A N 1
ATOM 665 C CA . ASN A 1 83 ? 10.108 9.386 7.217 1.00 96.62 83 ASN A CA 1
ATOM 666 C C . ASN A 1 83 ? 9.638 8.033 6.640 1.00 96.62 83 ASN A C 1
ATOM 668 O O . ASN A 1 83 ? 8.666 7.470 7.143 1.00 96.62 83 ASN A O 1
ATOM 672 N N . PRO A 1 84 ? 10.286 7.532 5.571 1.00 96.69 84 PRO A N 1
ATOM 673 C CA . PRO A 1 84 ? 9.786 6.401 4.785 1.00 96.69 84 PRO A CA 1
ATOM 674 C C . PRO A 1 84 ? 9.732 5.077 5.550 1.00 96.69 84 PRO A C 1
ATOM 676 O O . PRO A 1 84 ? 8.973 4.201 5.176 1.00 96.69 84 PRO A O 1
ATOM 679 N N . GLU A 1 85 ? 10.518 4.925 6.616 1.00 95.50 85 GLU A N 1
ATOM 680 C CA . GLU A 1 85 ? 10.517 3.714 7.451 1.00 95.50 85 GLU A CA 1
ATOM 681 C C . GLU A 1 85 ? 9.479 3.780 8.587 1.00 95.50 85 GLU A C 1
ATOM 683 O O . GLU A 1 85 ? 9.300 2.821 9.336 1.00 95.50 85 GLU A O 1
ATOM 688 N N . MET A 1 86 ? 8.809 4.925 8.767 1.00 96.62 86 MET A N 1
ATOM 689 C CA . MET A 1 86 ? 7.784 5.098 9.793 1.00 96.62 86 MET A CA 1
ATOM 690 C C . MET A 1 86 ? 6.416 4.737 9.223 1.00 96.62 86 MET A C 1
ATOM 692 O O . MET A 1 86 ? 5.959 5.365 8.272 1.00 96.62 86 MET A O 1
ATOM 696 N N . PHE A 1 87 ? 5.726 3.801 9.873 1.00 97.19 87 PHE A N 1
ATOM 697 C CA . PHE A 1 87 ? 4.317 3.533 9.601 1.00 97.19 87 PHE A CA 1
ATOM 698 C C . PHE A 1 87 ? 3.448 4.729 10.027 1.00 97.19 87 PHE A C 1
ATOM 700 O O . PHE A 1 87 ? 3.178 4.925 11.216 1.00 97.19 87 PHE A O 1
ATOM 707 N N . ASP A 1 88 ? 2.998 5.524 9.056 1.00 97.44 88 ASP A N 1
ATOM 708 C CA . ASP A 1 88 ? 2.082 6.650 9.245 1.00 97.44 88 ASP A CA 1
ATOM 709 C C . ASP A 1 88 ? 0.978 6.684 8.172 1.00 97.44 88 ASP A C 1
ATOM 711 O O . ASP A 1 88 ? 1.092 7.391 7.167 1.00 97.44 88 ASP A O 1
ATOM 715 N N . PRO A 1 89 ? -0.171 6.025 8.426 1.00 97.50 89 PRO A N 1
ATOM 716 C CA . PRO A 1 89 ? -1.325 6.058 7.529 1.00 97.50 89 PRO A CA 1
ATOM 717 C C . PRO A 1 89 ? -1.813 7.467 7.176 1.00 97.50 89 PRO A C 1
ATOM 719 O O . PRO A 1 89 ? -2.471 7.654 6.154 1.00 97.50 89 PRO A O 1
ATOM 722 N N . LYS A 1 90 ? -1.517 8.491 7.991 1.00 96.62 90 LYS A N 1
ATOM 723 C CA . LYS A 1 90 ? -1.988 9.857 7.719 1.00 96.62 90 LYS A CA 1
ATOM 724 C C . LYS A 1 90 ? -1.465 10.412 6.398 1.00 96.62 90 LYS A C 1
ATOM 726 O O . LYS A 1 90 ? -2.127 11.280 5.836 1.00 96.62 90 LYS A O 1
ATOM 731 N N . ARG A 1 91 ? -0.338 9.908 5.880 1.00 95.81 91 ARG A N 1
ATOM 732 C CA . ARG A 1 91 ? 0.215 10.354 4.591 1.00 95.81 91 ARG A CA 1
ATOM 733 C C . ARG A 1 91 ? -0.700 10.066 3.402 1.00 95.81 91 ARG A C 1
ATOM 735 O O . ARG A 1 91 ? -0.551 10.691 2.362 1.00 95.81 91 ARG A O 1
ATOM 742 N N . PHE A 1 92 ? -1.634 9.129 3.553 1.00 96.75 92 PHE A N 1
ATOM 743 C CA . PHE A 1 92 ? -2.612 8.774 2.528 1.00 96.75 92 PHE A CA 1
ATOM 744 C C . PHE A 1 92 ? -3.991 9.407 2.759 1.00 96.75 92 PHE A C 1
ATOM 746 O O . PHE A 1 92 ? -4.936 9.122 2.020 1.00 96.75 92 PHE A O 1
ATOM 753 N N . ILE A 1 93 ? -4.131 10.260 3.777 1.00 95.69 93 ILE A N 1
ATOM 754 C CA . ILE A 1 93 ? -5.366 10.998 4.042 1.00 95.69 93 ILE A CA 1
ATOM 755 C C . ILE A 1 93 ? -5.378 12.266 3.192 1.00 95.69 93 ILE A C 1
ATOM 757 O O . ILE A 1 93 ? -4.415 13.025 3.193 1.00 95.69 93 ILE A O 1
ATOM 761 N N . ALA A 1 94 ? -6.495 12.505 2.500 1.00 89.44 94 ALA A N 1
ATOM 762 C CA . ALA A 1 94 ? -6.681 13.652 1.607 1.00 89.44 94 ALA A CA 1
ATOM 763 C C . ALA A 1 94 ? -5.634 13.752 0.475 1.00 89.44 94 ALA A C 1
ATOM 765 O O . ALA A 1 94 ? -5.358 14.844 -0.016 1.00 89.44 94 ALA A O 1
ATOM 766 N N . THR A 1 95 ? -5.084 12.613 0.043 1.00 90.50 95 THR A N 1
ATOM 767 C CA . THR A 1 95 ? -4.262 12.508 -1.169 1.00 90.50 95 THR A CA 1
ATOM 768 C C . THR A 1 95 ? -5.051 11.870 -2.306 1.00 90.50 95 THR A C 1
ATOM 770 O O . THR A 1 95 ? -6.012 11.129 -2.084 1.00 90.50 95 THR A O 1
ATOM 773 N N . ASP A 1 96 ? -4.648 12.161 -3.538 1.00 92.62 96 ASP A N 1
ATOM 774 C CA . ASP A 1 96 ? -5.180 11.548 -4.757 1.00 92.62 96 ASP A CA 1
ATOM 775 C C . ASP A 1 96 ? -4.483 10.224 -5.113 1.00 92.62 96 ASP A C 1
ATOM 777 O O . ASP A 1 96 ? -4.981 9.494 -5.969 1.00 92.62 96 ASP A O 1
ATOM 781 N N . ILE A 1 97 ? -3.396 9.878 -4.407 1.00 94.62 97 ILE A N 1
ATOM 782 C CA . ILE A 1 97 ? -2.632 8.644 -4.617 1.00 94.62 97 ILE A CA 1
ATOM 783 C C . ILE A 1 97 ? -3.547 7.422 -4.522 1.00 94.62 97 ILE A C 1
ATOM 785 O O . ILE A 1 97 ? -4.138 7.127 -3.476 1.00 94.62 97 ILE A O 1
ATOM 789 N N . ASP A 1 98 ? -3.616 6.668 -5.615 1.00 92.50 98 ASP A N 1
ATOM 790 C CA . ASP A 1 98 ? -4.412 5.455 -5.748 1.00 92.50 98 ASP A CA 1
ATOM 791 C C . ASP A 1 98 ? -3.578 4.237 -6.178 1.00 92.50 98 ASP A C 1
ATOM 793 O O . ASP A 1 98 ? -2.382 4.319 -6.443 1.00 92.50 98 ASP A O 1
ATOM 797 N N . PHE A 1 99 ? -4.227 3.073 -6.241 1.00 92.94 99 PHE A N 1
ATOM 798 C CA . PHE A 1 99 ? -3.583 1.807 -6.598 1.00 92.94 99 PHE A CA 1
ATOM 799 C C . PHE A 1 99 ? -3.434 1.587 -8.112 1.00 92.94 99 PHE A C 1
ATOM 801 O O . PHE A 1 99 ? -2.826 0.603 -8.524 1.00 92.94 99 PHE A O 1
ATOM 808 N N . ARG A 1 100 ? -3.993 2.461 -8.962 1.00 89.56 100 ARG A N 1
ATOM 809 C CA . ARG A 1 100 ? -4.140 2.226 -10.414 1.00 89.56 100 ARG A CA 1
ATOM 810 C C . ARG A 1 100 ? -2.827 2.358 -11.187 1.00 89.56 100 ARG A C 1
ATOM 812 O O . ARG A 1 100 ? -2.806 2.127 -12.394 1.00 89.56 100 ARG A O 1
ATOM 819 N N . GLY A 1 101 ? -1.742 2.717 -10.507 1.00 87.31 101 GLY A N 1
ATOM 820 C CA . GLY A 1 101 ? -0.411 2.809 -11.093 1.00 87.31 101 GLY A CA 1
ATOM 821 C C . GLY A 1 101 ? -0.183 4.076 -11.916 1.00 87.31 101 GLY A C 1
ATOM 822 O O . GLY A 1 101 ? 0.652 4.062 -12.821 1.00 87.31 101 GLY A O 1
ATOM 823 N N . HIS A 1 102 ? -0.925 5.151 -11.625 1.00 91.56 102 HIS A N 1
ATOM 824 C CA . HIS A 1 102 ? -0.690 6.487 -12.190 1.00 91.56 102 HIS A CA 1
ATOM 825 C C . HIS A 1 102 ? 0.268 7.338 -11.339 1.00 91.56 102 HIS A C 1
ATOM 827 O O . HIS A 1 102 ? 0.870 8.273 -11.858 1.00 91.56 102 HIS A O 1
ATOM 833 N N . HIS A 1 103 ? 0.437 6.982 -10.064 1.00 94.56 103 HIS A N 1
ATOM 834 C CA . HIS A 1 103 ? 1.372 7.598 -9.122 1.00 94.56 103 HIS A CA 1
ATOM 835 C C . HIS A 1 103 ? 2.611 6.711 -9.031 1.00 94.56 103 HIS A C 1
ATOM 837 O O . HIS A 1 103 ? 2.590 5.679 -8.368 1.00 94.56 103 HIS A O 1
ATOM 843 N N . TYR A 1 104 ? 3.674 7.037 -9.766 1.00 94.19 104 TYR A N 1
ATOM 844 C CA . TYR A 1 104 ? 4.828 6.137 -9.893 1.00 94.19 104 TYR A CA 1
ATOM 845 C C . TYR A 1 104 ? 5.599 5.950 -8.586 1.00 94.19 104 TYR A C 1
ATOM 847 O O . TYR A 1 104 ? 6.241 4.921 -8.413 1.00 94.19 104 TYR A O 1
ATOM 855 N N . GLU A 1 105 ? 5.501 6.892 -7.653 1.00 95.12 105 GLU A N 1
ATOM 856 C CA . GLU A 1 105 ? 5.998 6.769 -6.284 1.00 95.12 105 GLU A CA 1
ATOM 857 C C . GLU A 1 105 ? 5.303 5.651 -5.483 1.00 95.12 105 GLU A C 1
ATOM 859 O O . GLU A 1 105 ? 5.852 5.197 -4.479 1.00 95.12 105 GLU A O 1
ATOM 864 N N . TYR A 1 106 ? 4.131 5.181 -5.935 1.00 97.25 106 TYR A N 1
ATOM 865 C CA . TYR A 1 106 ? 3.293 4.189 -5.267 1.00 97.25 106 TYR A CA 1
ATOM 866 C C . TYR A 1 106 ? 2.669 3.191 -6.262 1.00 97.25 106 TYR A C 1
ATOM 868 O O . TYR A 1 106 ? 1.596 3.413 -6.826 1.00 97.25 106 TYR A O 1
ATOM 876 N N . ILE A 1 107 ? 3.336 2.054 -6.478 1.00 96.94 107 ILE A N 1
ATOM 877 C CA . ILE A 1 107 ? 2.942 1.045 -7.479 1.00 96.94 107 ILE A CA 1
ATOM 878 C C . ILE A 1 107 ? 2.978 -0.390 -6.920 1.00 96.94 107 ILE A C 1
ATOM 880 O O . ILE A 1 107 ? 3.595 -1.273 -7.529 1.00 96.94 107 ILE A O 1
ATOM 884 N N . PRO A 1 108 ? 2.284 -0.682 -5.802 1.00 96.19 108 PRO A N 1
ATOM 885 C CA . PRO A 1 108 ? 2.345 -1.998 -5.154 1.00 96.19 108 PRO A CA 1
ATOM 886 C C . PRO A 1 108 ? 1.787 -3.132 -6.032 1.00 96.19 108 PRO A C 1
ATOM 888 O O . PRO A 1 108 ? 2.131 -4.296 -5.846 1.00 96.19 108 PRO A O 1
ATOM 891 N N . PHE A 1 109 ? 0.961 -2.791 -7.027 1.00 96.06 109 PHE A N 1
ATOM 892 C CA . PHE A 1 109 ? 0.375 -3.715 -8.003 1.00 96.06 109 PHE A CA 1
ATOM 893 C C . PHE A 1 109 ? 0.964 -3.558 -9.418 1.00 96.06 109 PHE A C 1
ATOM 895 O O . PHE A 1 109 ? 0.407 -4.077 -10.390 1.00 96.06 109 PHE A O 1
ATOM 902 N N . GLY A 1 110 ? 2.093 -2.855 -9.548 1.00 95.06 110 GLY A N 1
ATOM 903 C CA . GLY A 1 110 ? 2.689 -2.501 -10.833 1.00 95.06 110 GLY A CA 1
ATOM 904 C C . GLY A 1 110 ? 1.902 -1.427 -11.592 1.00 95.06 110 GLY A C 1
ATOM 905 O O . GLY A 1 110 ? 0.995 -0.790 -11.063 1.00 95.06 110 GLY A O 1
ATOM 906 N N . SER A 1 111 ? 2.273 -1.204 -12.853 1.00 94.56 111 SER A N 1
ATOM 907 C CA . SER A 1 111 ? 1.654 -0.197 -13.723 1.00 94.56 111 SER A CA 1
ATOM 908 C C . SER A 1 111 ? 1.665 -0.646 -15.191 1.00 94.56 111 SER A C 1
ATOM 910 O O . SER A 1 111 ? 2.445 -1.513 -15.601 1.00 94.56 111 SER A O 1
ATOM 912 N N . GLY A 1 112 ? 0.786 -0.053 -16.000 1.00 93.62 112 GLY A N 1
ATOM 913 C CA . GLY A 1 112 ? 0.694 -0.296 -17.437 1.00 93.62 112 GLY A CA 1
ATOM 914 C C . GLY A 1 112 ? 0.128 -1.671 -17.805 1.00 93.62 112 GLY A C 1
ATOM 915 O O . GLY A 1 112 ? -0.701 -2.237 -17.105 1.00 93.62 112 GLY A O 1
ATOM 916 N N . LYS A 1 113 ? 0.566 -2.215 -18.948 1.00 91.62 113 LYS A N 1
ATOM 917 C CA . LYS A 1 113 ? -0.022 -3.422 -19.573 1.00 91.62 113 LYS A CA 1
ATOM 918 C C . LYS A 1 113 ? 0.126 -4.715 -18.764 1.00 91.62 113 LYS A C 1
ATOM 920 O O . LYS A 1 113 ? -0.538 -5.690 -19.090 1.00 91.62 113 LYS A O 1
ATOM 925 N N . GLN A 1 114 ? 1.043 -4.740 -17.802 1.00 92.88 114 GLN A N 1
ATOM 926 C CA . GLN A 1 114 ? 1.350 -5.903 -16.963 1.00 92.88 114 GLN A CA 1
ATOM 927 C C . GLN A 1 114 ? 1.040 -5.615 -15.486 1.00 92.88 114 GLN A C 1
ATOM 929 O O . GLN A 1 114 ? 1.596 -6.261 -14.601 1.00 92.88 114 GLN A O 1
ATOM 934 N N . SER A 1 115 ? 0.190 -4.619 -15.206 1.00 94.44 115 SER A N 1
ATOM 935 C CA . SER A 1 115 ? -0.318 -4.401 -13.854 1.00 94.44 115 SER A CA 1
ATOM 936 C C . SER A 1 115 ? -1.138 -5.606 -13.384 1.00 94.44 115 SER A C 1
ATOM 938 O O . SER A 1 115 ? -1.684 -6.368 -14.186 1.00 94.44 115 SER A O 1
ATOM 940 N N . CYS A 1 116 ? -1.199 -5.802 -12.067 1.00 96.00 116 CYS A N 1
ATOM 941 C CA . CYS A 1 116 ? -1.864 -6.952 -11.472 1.00 96.00 116 CYS A CA 1
ATOM 942 C C . CYS A 1 116 ? -3.365 -6.970 -11.825 1.00 96.00 116 CYS A C 1
ATOM 944 O O . CYS A 1 116 ? -4.108 -6.095 -11.367 1.00 96.00 116 CYS A O 1
ATOM 946 N N . PRO A 1 117 ? -3.864 -7.994 -12.545 1.00 95.62 117 PRO A N 1
ATOM 947 C CA . PRO A 1 117 ? -5.290 -8.093 -12.858 1.00 95.62 117 PRO A CA 1
ATOM 948 C C . PRO A 1 117 ? -6.143 -8.384 -11.611 1.00 95.62 117 PRO A C 1
ATOM 950 O O . PRO A 1 117 ? -7.341 -8.118 -11.601 1.00 95.62 117 PRO A O 1
ATOM 953 N N . GLY A 1 118 ? -5.530 -8.912 -10.545 1.00 95.69 118 GLY A N 1
ATOM 954 C CA . GLY A 1 118 ? -6.190 -9.232 -9.279 1.00 95.69 118 GLY A CA 1
ATOM 955 C C . GLY A 1 118 ? -6.327 -8.057 -8.308 1.00 95.69 118 GLY A C 1
ATOM 956 O O . GLY A 1 118 ? -6.942 -8.233 -7.260 1.00 95.69 118 GLY A O 1
ATOM 957 N N . MET A 1 119 ? -5.795 -6.871 -8.632 1.00 95.44 119 MET A N 1
ATOM 958 C CA . MET A 1 119 ? -5.747 -5.710 -7.731 1.00 95.44 119 MET A CA 1
ATOM 959 C C . MET A 1 119 ? -7.106 -5.396 -7.088 1.00 95.44 119 MET A C 1
ATOM 961 O O . MET A 1 119 ? -7.214 -5.295 -5.870 1.00 95.44 119 MET A O 1
ATOM 965 N N . THR A 1 120 ? -8.168 -5.271 -7.887 1.00 95.19 120 THR A N 1
ATOM 966 C CA . THR A 1 120 ? -9.497 -4.910 -7.370 1.00 95.19 120 THR A CA 1
ATOM 967 C C . THR A 1 120 ? -10.068 -5.972 -6.430 1.00 95.19 120 THR A C 1
ATOM 969 O O . THR A 1 120 ? -10.749 -5.624 -5.467 1.00 95.19 120 THR A O 1
ATOM 972 N N . TYR A 1 121 ? -9.798 -7.252 -6.694 1.00 96.56 121 TYR A N 1
ATOM 973 C CA . TYR A 1 121 ? -10.239 -8.344 -5.828 1.00 96.56 121 TYR A CA 1
ATOM 974 C C . TYR A 1 121 ? -9.437 -8.371 -4.523 1.00 96.56 121 TYR A C 1
ATOM 976 O O . TYR A 1 121 ? -10.036 -8.398 -3.450 1.00 96.56 121 TYR A O 1
ATOM 984 N N . ALA A 1 122 ? -8.106 -8.278 -4.614 1.0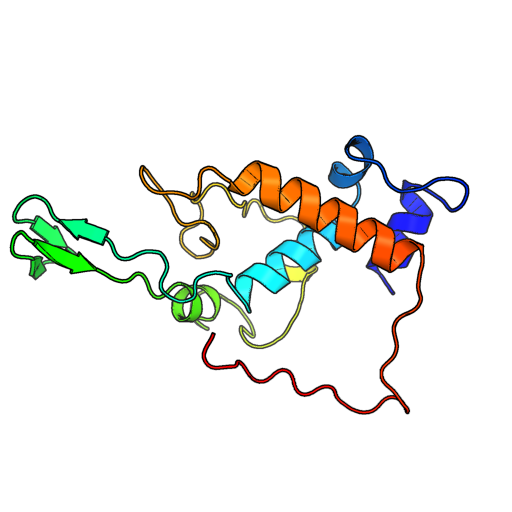0 96.12 122 ALA A N 1
ATOM 985 C CA . ALA A 1 122 ? -7.214 -8.238 -3.457 1.00 96.12 122 ALA A CA 1
ATOM 986 C C . ALA A 1 122 ? -7.605 -7.108 -2.497 1.00 96.12 122 ALA A C 1
ATOM 988 O O . ALA A 1 122 ? -7.854 -7.366 -1.326 1.00 96.12 122 ALA A O 1
ATOM 989 N N . LEU A 1 123 ? -7.800 -5.891 -3.016 1.00 96.12 123 LEU A N 1
ATOM 990 C CA . LEU A 1 123 ? -8.215 -4.745 -2.207 1.00 96.12 123 LEU A CA 1
ATOM 991 C C . LEU A 1 123 ? -9.591 -4.942 -1.558 1.00 96.12 123 LEU A C 1
ATOM 993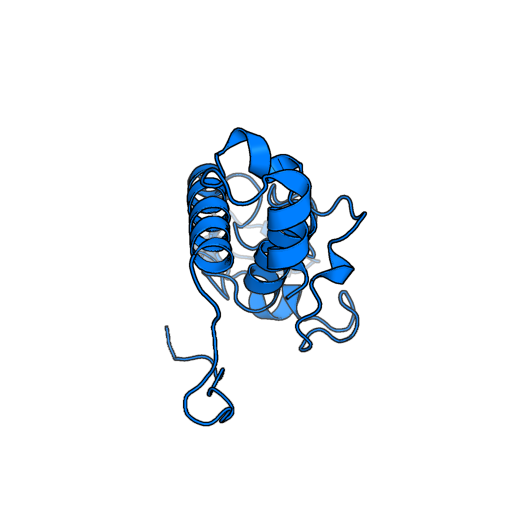 O O . LEU A 1 123 ? -9.806 -4.486 -0.441 1.00 96.12 123 LEU A O 1
ATOM 997 N N . GLN A 1 124 ? -10.546 -5.599 -2.223 1.00 96.12 124 GLN A N 1
ATOM 998 C CA . GLN A 1 124 ? -11.847 -5.879 -1.600 1.00 96.12 124 GLN A CA 1
ATOM 999 C C . GLN A 1 124 ? -11.709 -6.847 -0.425 1.00 96.12 124 GLN A C 1
ATOM 1001 O O . GLN A 1 124 ? -12.268 -6.590 0.641 1.00 96.12 124 GLN A O 1
ATOM 1006 N N . VAL A 1 125 ? -10.959 -7.933 -0.617 1.00 97.19 125 VAL A N 1
ATOM 1007 C CA . VAL A 1 125 ? -10.721 -8.938 0.425 1.00 97.19 125 VAL A CA 1
ATOM 1008 C C . VAL A 1 125 ? -9.928 -8.338 1.582 1.00 97.19 125 VAL A C 1
ATOM 1010 O O . VAL A 1 125 ? -10.306 -8.531 2.733 1.00 97.19 125 VAL A O 1
ATOM 1013 N N . GLU A 1 126 ? -8.872 -7.582 1.293 1.00 96.94 126 GLU A N 1
ATOM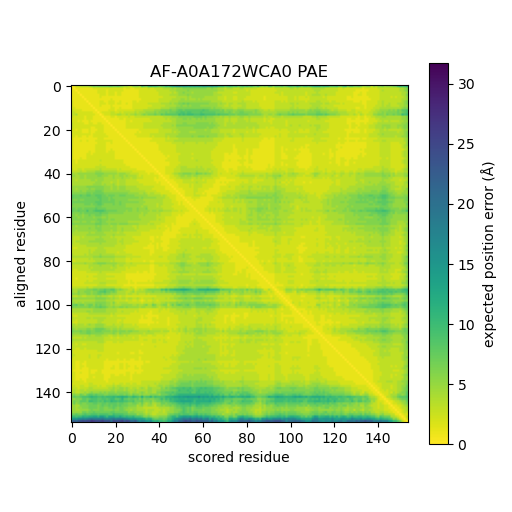 1014 C CA . GLU A 1 126 ? -7.986 -6.996 2.296 1.00 96.94 126 GLU A CA 1
ATOM 1015 C C . GLU A 1 126 ? -8.718 -5.972 3.167 1.00 96.94 126 GLU A C 1
ATOM 1017 O O . GLU A 1 126 ? -8.709 -6.100 4.390 1.00 96.94 126 GLU A O 1
ATOM 1022 N N . HIS A 1 127 ? -9.450 -5.026 2.565 1.00 97.94 127 HIS A N 1
ATOM 1023 C CA . HIS A 1 127 ? -10.224 -4.053 3.339 1.00 97.94 127 HIS A CA 1
ATOM 1024 C C . HIS A 1 127 ? -11.298 -4.720 4.207 1.00 97.94 127 HIS A C 1
ATOM 1026 O O . HIS A 1 127 ? -11.415 -4.376 5.381 1.00 97.94 127 HIS A O 1
ATOM 1032 N N . LEU A 1 128 ? -12.066 -5.677 3.668 1.00 98.12 128 LEU A N 1
ATOM 1033 C CA . LEU A 1 128 ? -13.108 -6.365 4.441 1.00 98.12 128 LEU A CA 1
ATOM 1034 C C . LEU A 1 128 ? -12.520 -7.200 5.577 1.00 98.12 128 LEU A C 1
ATOM 1036 O O . LEU A 1 128 ? -12.990 -7.108 6.708 1.00 98.12 128 LEU A O 1
ATOM 1040 N N . THR A 1 129 ? -11.463 -7.961 5.293 1.00 98.00 129 THR A N 1
ATOM 1041 C CA . THR A 1 129 ? -10.787 -8.783 6.301 1.00 98.00 129 THR A CA 1
ATOM 1042 C C . THR A 1 129 ? -10.250 -7.903 7.423 1.00 98.00 129 THR A C 1
ATOM 1044 O O . THR A 1 129 ? -10.544 -8.150 8.590 1.00 98.00 129 THR A O 1
ATOM 1047 N N . MET A 1 130 ? -9.533 -6.826 7.091 1.00 97.69 130 MET A N 1
ATOM 1048 C CA . MET A 1 130 ? -9.007 -5.905 8.099 1.00 97.69 130 MET A CA 1
ATOM 1049 C C . MET A 1 130 ? -10.122 -5.225 8.897 1.00 97.69 130 MET A C 1
ATOM 1051 O O . MET A 1 130 ? -10.007 -5.112 10.117 1.00 97.69 130 MET A O 1
ATOM 1055 N N . ALA A 1 131 ? -11.215 -4.822 8.244 1.00 98.00 131 ALA A N 1
ATOM 1056 C CA . ALA A 1 131 ? -12.364 -4.232 8.920 1.00 98.00 131 ALA A CA 1
ATOM 1057 C C . ALA A 1 131 ? -12.982 -5.195 9.942 1.00 98.00 131 ALA A C 1
ATOM 1059 O O . ALA A 1 131 ? -13.163 -4.821 11.099 1.00 98.00 131 ALA A O 1
ATOM 1060 N N . HIS A 1 132 ? -13.254 -6.444 9.548 1.00 97.62 132 HIS A N 1
ATOM 1061 C CA . HIS A 1 132 ? -13.828 -7.459 10.440 1.00 97.62 132 HIS A CA 1
ATOM 1062 C C . HIS A 1 132 ? -12.896 -7.806 11.593 1.00 97.62 132 HIS A C 1
ATOM 1064 O O . HIS A 1 132 ? -13.348 -7.902 12.734 1.00 97.62 132 HIS A O 1
ATOM 1070 N N . LEU A 1 133 ? -11.596 -7.944 11.323 1.00 97.44 133 LEU A N 1
ATOM 1071 C CA . LEU A 1 133 ? -10.604 -8.215 12.357 1.00 97.44 133 LEU A CA 1
ATOM 1072 C C . LEU A 1 133 ? -10.564 -7.085 13.393 1.00 97.44 133 LEU A C 1
ATOM 1074 O O . LEU A 1 133 ? -10.622 -7.366 14.588 1.00 97.44 133 LEU A O 1
ATOM 1078 N N . ILE A 1 134 ? -10.510 -5.824 12.954 1.00 96.69 134 ILE A N 1
ATOM 1079 C CA . ILE A 1 134 ? -10.467 -4.648 13.840 1.00 96.69 134 ILE A CA 1
ATOM 1080 C C . ILE A 1 134 ? -11.788 -4.458 14.597 1.00 96.69 134 ILE A C 1
ATOM 1082 O O . ILE A 1 134 ? -11.777 -4.048 15.757 1.00 96.69 134 ILE A O 1
ATOM 1086 N N . GLN A 1 135 ? -12.922 -4.742 13.956 1.00 96.75 135 GLN A N 1
ATOM 1087 C CA . GLN A 1 135 ? -14.239 -4.626 14.577 1.00 96.75 135 GLN A CA 1
ATOM 1088 C C . GLN A 1 135 ? -14.455 -5.707 15.645 1.00 96.75 135 GLN A C 1
ATOM 1090 O O . GLN A 1 135 ? -14.977 -5.418 16.720 1.00 96.75 135 GLN A O 1
ATOM 1095 N N . GLY A 1 136 ? -14.047 -6.947 15.358 1.00 95.88 136 GLY A N 1
ATOM 1096 C CA . GLY A 1 136 ? -14.319 -8.104 16.211 1.00 95.88 136 GLY A CA 1
ATOM 1097 C C . GLY A 1 136 ? -13.344 -8.292 17.373 1.00 95.88 136 GLY A C 1
ATOM 1098 O O . GLY A 1 136 ? -13.702 -8.936 18.360 1.00 95.88 136 GLY A O 1
ATOM 1099 N N . PHE A 1 137 ? -12.123 -7.751 17.285 1.00 95.56 137 PHE A N 1
ATOM 1100 C CA . PHE A 1 137 ? -11.057 -8.070 18.235 1.00 95.56 137 PHE A CA 1
ATOM 1101 C C . PHE A 1 137 ? -10.227 -6.856 18.655 1.00 95.56 137 PHE A C 1
ATOM 1103 O O . PHE A 1 137 ? -9.937 -5.954 17.874 1.00 95.56 137 PHE A O 1
ATOM 1110 N N . ASN A 1 138 ? -9.754 -6.894 19.902 1.00 93.12 138 ASN A N 1
ATOM 1111 C CA . ASN A 1 138 ? -8.721 -5.993 20.402 1.00 93.12 138 ASN A CA 1
ATOM 1112 C C . ASN A 1 138 ? -7.371 -6.718 20.379 1.00 93.12 138 ASN A C 1
ATOM 1114 O O . ASN A 1 138 ? -7.130 -7.614 21.189 1.00 93.12 138 ASN A O 1
ATOM 1118 N N . TYR A 1 139 ? -6.493 -6.322 19.459 1.00 90.25 139 TYR A N 1
ATOM 1119 C CA . TYR A 1 139 ? -5.158 -6.903 19.323 1.00 90.25 139 TYR A CA 1
ATOM 1120 C C . TYR A 1 139 ? -4.184 -6.319 20.345 1.00 90.25 139 TYR A C 1
ATOM 1122 O O . TYR A 1 139 ? -4.142 -5.107 20.562 1.00 90.25 139 TYR A O 1
ATOM 1130 N N . ARG A 1 140 ? -3.379 -7.201 20.934 1.00 91.44 140 ARG A N 1
ATOM 1131 C CA . ARG A 1 140 ? -2.234 -6.891 21.794 1.00 91.44 140 ARG A CA 1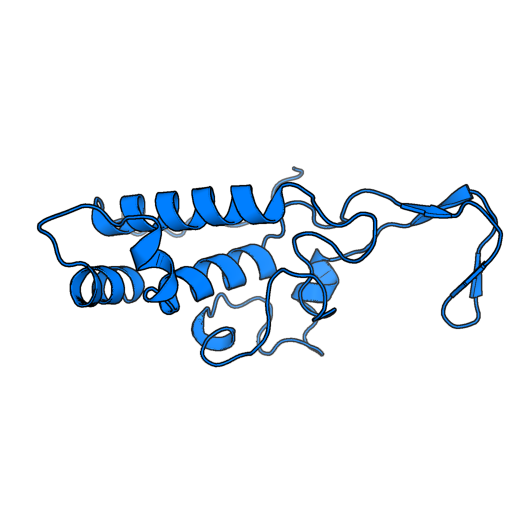
ATOM 1132 C C . ARG A 1 140 ? -1.178 -7.974 21.612 1.00 91.44 140 ARG A C 1
ATOM 1134 O O . ARG A 1 140 ? -1.531 -9.114 21.302 1.00 91.44 140 ARG A O 1
ATOM 1141 N N . THR A 1 141 ? 0.088 -7.639 21.808 1.00 93.00 141 THR A N 1
ATOM 1142 C CA . THR A 1 141 ? 1.141 -8.653 21.884 1.00 93.00 141 THR A CA 1
ATOM 1143 C C . THR A 1 141 ? 1.106 -9.334 23.257 1.00 93.00 141 THR A C 1
ATOM 1145 O O . THR A 1 141 ? 0.589 -8.759 24.224 1.00 93.00 141 THR A O 1
ATOM 1148 N N . PRO A 1 142 ? 1.595 -10.581 23.377 1.00 92.00 142 PRO A N 1
ATOM 1149 C CA . PRO A 1 142 ? 1.819 -11.185 24.685 1.00 92.00 142 PRO A CA 1
ATOM 1150 C C . PRO A 1 142 ? 2.689 -10.253 25.537 1.00 92.00 142 PRO A C 1
ATOM 1152 O O . PRO A 1 142 ? 3.728 -9.794 25.075 1.00 92.00 142 PRO A O 1
ATOM 1155 N N . ASN A 1 143 ? 2.232 -9.937 26.750 1.00 91.06 143 ASN A N 1
ATOM 1156 C CA . ASN A 1 143 ? 2.921 -9.046 27.695 1.00 91.06 143 ASN A CA 1
ATOM 1157 C C . ASN A 1 143 ? 3.300 -7.651 27.147 1.00 91.06 143 ASN A C 1
ATOM 1159 O O . ASN A 1 143 ? 4.213 -7.029 27.682 1.00 91.06 143 ASN A O 1
ATOM 1163 N N . ASP A 1 144 ? 2.629 -7.163 26.096 1.00 88.19 144 ASP A N 1
ATOM 1164 C CA . ASP A 1 144 ? 2.976 -5.909 25.406 1.00 88.19 144 ASP A CA 1
ATOM 1165 C C . ASP A 1 144 ? 4.426 -5.879 24.866 1.00 88.19 144 ASP A C 1
ATOM 1167 O O . ASP A 1 144 ? 5.025 -4.818 24.674 1.00 88.19 144 ASP A O 1
ATOM 1171 N N . GLU A 1 145 ? 5.001 -7.055 24.591 1.00 92.81 145 GLU A N 1
ATOM 1172 C CA . GLU A 1 145 ? 6.350 -7.182 24.044 1.00 92.81 145 GLU A CA 1
ATOM 1173 C C . GLU A 1 145 ? 6.411 -6.723 22.574 1.00 92.81 145 GLU A C 1
ATOM 1175 O O . GLU A 1 145 ? 5.441 -6.908 21.826 1.00 92.81 145 GLU A O 1
ATOM 1180 N N . PRO A 1 146 ? 7.536 -6.134 22.122 1.00 90.00 146 PRO A N 1
ATOM 1181 C CA . PRO A 1 146 ? 7.720 -5.783 20.719 1.00 90.00 146 PRO A CA 1
ATOM 1182 C C . PRO A 1 146 ? 7.656 -7.018 19.814 1.00 90.00 146 PRO A C 1
ATOM 1184 O O . PRO A 1 146 ? 8.321 -8.021 20.067 1.00 90.00 146 PRO A O 1
ATOM 1187 N N . LEU A 1 147 ? 6.892 -6.924 18.725 1.00 90.19 147 LEU A N 1
ATOM 1188 C CA . LEU A 1 147 ? 6.880 -7.940 17.676 1.00 90.19 147 LEU A CA 1
ATOM 1189 C C . LEU A 1 147 ? 8.081 -7.731 16.745 1.00 90.19 147 LEU A C 1
ATOM 1191 O O . LEU A 1 147 ? 8.352 -6.601 16.334 1.00 90.19 147 LEU A O 1
ATOM 1195 N N . ASP A 1 148 ? 8.789 -8.806 16.393 1.00 90.75 148 ASP A N 1
ATOM 1196 C CA . ASP A 1 148 ? 9.822 -8.733 15.358 1.00 90.75 148 ASP A CA 1
ATOM 1197 C C . ASP A 1 148 ? 9.163 -8.533 13.987 1.00 90.75 148 ASP A C 1
ATOM 1199 O O . ASP A 1 148 ? 8.458 -9.408 13.487 1.00 90.75 148 ASP A O 1
ATOM 1203 N N . MET A 1 149 ? 9.384 -7.356 13.402 1.00 90.25 149 MET A N 1
ATOM 1204 C CA . MET A 1 149 ? 8.852 -6.946 12.099 1.00 90.25 149 MET A CA 1
ATOM 1205 C C . MET A 1 149 ? 9.913 -7.008 10.990 1.00 90.25 149 MET A C 1
ATOM 1207 O O . MET A 1 149 ? 9.726 -6.411 9.926 1.00 90.25 149 MET A O 1
ATOM 1211 N N . LYS A 1 150 ? 11.054 -7.672 11.230 1.00 89.62 150 LYS A N 1
ATOM 1212 C CA . LYS A 1 150 ? 12.082 -7.863 10.201 1.00 89.62 150 LYS A CA 1
ATOM 1213 C C . LYS A 1 150 ? 11.534 -8.671 9.032 1.00 89.62 150 LYS A C 1
ATOM 1215 O O . LYS A 1 150 ? 10.840 -9.671 9.195 1.00 89.62 150 LYS A O 1
ATOM 1220 N N . GLU A 1 151 ? 11.907 -8.238 7.839 1.00 85.81 151 GLU A N 1
ATOM 1221 C CA . GLU A 1 151 ? 11.547 -8.904 6.594 1.00 85.81 151 GLU A CA 1
ATOM 1222 C C . GLU A 1 151 ? 12.248 -10.264 6.487 1.00 85.81 151 GLU A C 1
ATOM 1224 O O . GLU A 1 151 ? 13.452 -10.386 6.726 1.00 85.81 151 GLU A O 1
ATOM 1229 N N . GLY A 1 152 ? 11.480 -11.293 6.125 1.00 81.38 152 GLY A N 1
ATOM 1230 C CA . GLY A 1 152 ? 12.004 -12.613 5.782 1.00 81.38 152 GLY A CA 1
ATOM 1231 C C . GLY A 1 152 ? 12.465 -12.696 4.324 1.00 81.38 152 GLY A C 1
ATOM 1232 O O . GLY A 1 152 ? 12.330 -11.750 3.552 1.00 81.38 152 GLY A O 1
ATOM 1233 N N . ALA A 1 153 ? 12.975 -13.862 3.921 1.00 71.44 153 ALA A N 1
ATOM 1234 C CA . ALA A 1 153 ? 13.447 -14.103 2.553 1.00 71.44 153 ALA A CA 1
ATOM 1235 C C . ALA A 1 153 ? 12.327 -14.175 1.488 1.00 71.44 153 ALA A C 1
ATOM 1237 O O . ALA A 1 153 ? 12.641 -14.213 0.296 1.00 71.44 153 ALA A O 1
ATOM 1238 N N . GLY A 1 154 ? 11.057 -14.153 1.914 1.00 54.44 154 GLY A N 1
ATOM 1239 C CA . GLY A 1 154 ? 9.903 -14.509 1.085 1.00 54.44 154 GLY A CA 1
ATOM 1240 C C . GLY A 1 154 ? 9.623 -16.003 1.123 1.00 54.44 154 GLY A C 1
ATOM 1241 O O . GLY A 1 154 ? 10.579 -16.787 0.936 1.00 54.44 154 GLY A O 1
#

Mean predicted aligned error: 3.62 Å

Organism: Nicotiana benthamiana (NCBI:txid4100)

Sequence (154 aa):
KKAQEEIDTKVGKDRWVEKSDIKDLVYLQAIVKEVLQLYPPGPLLVPHKNVKDCVVSGYHIPKGTKLFANVMKLQRDPKLWSNPEMFDPKRFIATDIDFRGHHYEYIPFGSGKQSCPGMTYALQVEHLTMAHLIQGFNYRTPNDEPLDMKEGAG

Secondary structure (DSSP, 8-state):
-HHHHHHHHHT-SSS---TTTGGG-HHHHHHHHHHHHHS-SSTT-SPEE-SS-EEETTEEE-TT-EE---HHHHHT-TTTSSSTTS--GGGGTT----TTS-STT--TT--GGGS-TTHHHHHHHHHHHHHHHHHH-----GGGPPP-------

Solvent-accessible surface area (backbone atoms only — not comparable to full-atom values): 9475 Å² total; per-residue (Å²): 108,70,53,42,55,48,43,47,71,76,69,37,86,91,55,80,83,50,82,84,51,53,80,77,37,57,63,50,53,14,41,55,51,41,48,36,36,68,60,30,93,43,46,39,52,80,73,43,65,41,92,49,68,46,72,56,99,88,40,81,43,61,55,63,45,77,43,69,51,57,44,41,58,50,35,40,28,69,92,79,29,84,65,38,88,56,95,55,36,68,78,54,58,97,53,86,82,50,74,82,28,84,38,81,66,45,41,63,45,38,47,72,99,75,33,51,87,54,49,71,58,51,53,53,51,50,53,50,51,50,48,46,51,48,71,76,47,87,90,74,51,77,92,73,49,87,76,88,80,77,83,73,95,123

Foldseek 3Di:
DVLLVQCCVQPNQPDADDLVSLVSSQLLLLLVQLCCLQPQPAQFPDWDFAQAWDADPNDIDHGGDIHTHRSNCLSQPCVLDPPSNDRDSCVSPPDPDDQACPPVSRDSQHYDPRGNPCVVVCSSCSSRVSRRDSSVDDDADVVNDDDPPDDDPD